Protein AF-A0A392QRT9-F1 (afdb_monomer_lite)

Foldseek 3Di:
DPPPDDPDDPVNVVVVVVVVVVLVCLLCVQQQVVQQVVQVVVVVVPDDPDDDDDDPPDPPPPRDDRRDGDLVSSLVSCVVPQCSCPDPSVVVSVVSVVVVVVD

InterPro domains:
  IPR024738 Transcriptional coactivator Hfi1/Transcriptional adapter 1 [PTHR21277] (2-102)

Organism: NCBI:txid97028

Structure (mmCIF, N/CA/C/O backbone):
data_AF-A0A392QRT9-F1
#
_entry.id   AF-A0A392QRT9-F1
#
loop_
_atom_site.group_PDB
_atom_site.id
_atom_site.type_symbol
_atom_site.label_atom_id
_atom_site.label_alt_id
_atom_site.label_comp_id
_atom_site.label_asym_id
_atom_site.label_entity_id
_atom_site.label_seq_id
_atom_site.pdbx_PDB_ins_code
_atom_site.Cartn_x
_atom_site.Cartn_y
_atom_site.Cartn_z
_atom_site.occupancy
_atom_site.B_iso_or_equiv
_atom_site.auth_seq_id
_atom_site.auth_comp_id
_atom_site.auth_asym_id
_atom_site.auth_atom_id
_atom_site.pdbx_PDB_mo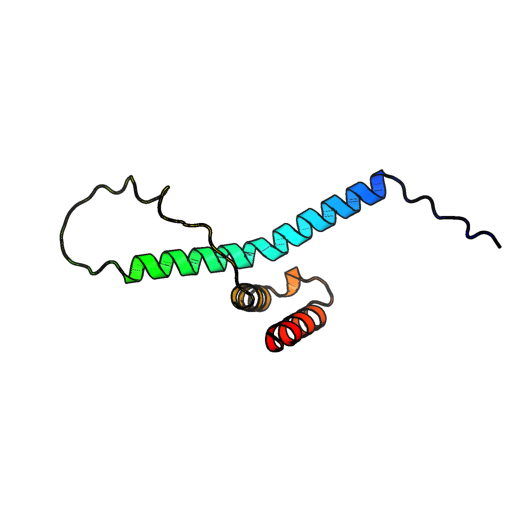del_num
ATOM 1 N N . MET A 1 1 ? 32.524 -14.916 -19.885 1.00 44.12 1 MET A N 1
ATOM 2 C CA . MET A 1 1 ? 31.274 -14.222 -20.248 1.00 44.12 1 MET A CA 1
ATOM 3 C C . MET A 1 1 ? 31.057 -13.153 -19.207 1.00 44.12 1 MET A C 1
ATOM 5 O O . MET A 1 1 ? 30.675 -13.460 -18.088 1.00 44.12 1 MET A O 1
ATOM 9 N N . GLU A 1 2 ? 31.439 -11.932 -19.546 1.00 48.25 2 GLU A N 1
ATOM 10 C CA . GLU A 1 2 ? 31.143 -10.747 -18.751 1.00 48.25 2 GLU A CA 1
ATOM 11 C C . GLU A 1 2 ? 29.641 -10.503 -18.909 1.00 48.25 2 GLU A C 1
ATOM 13 O O . GLU A 1 2 ? 29.139 -10.480 -20.033 1.00 48.25 2 GLU A O 1
ATOM 18 N N . THR A 1 3 ? 28.890 -10.432 -17.811 1.00 58.31 3 THR A N 1
ATOM 19 C CA . THR A 1 3 ? 27.495 -9.996 -17.880 1.00 58.31 3 THR A CA 1
ATOM 20 C C . THR A 1 3 ? 27.521 -8.569 -18.398 1.00 58.31 3 THR A C 1
ATOM 22 O O . THR A 1 3 ? 27.989 -7.675 -17.691 1.00 58.31 3 THR A O 1
ATOM 25 N N . GLU A 1 4 ? 27.076 -8.366 -19.633 1.00 53.00 4 GLU A N 1
ATOM 26 C CA . GLU A 1 4 ? 26.807 -7.048 -20.187 1.00 53.00 4 GLU A CA 1
ATOM 27 C C . GLU A 1 4 ? 25.802 -6.371 -19.250 1.00 53.00 4 GLU A C 1
ATOM 29 O O . GLU A 1 4 ? 24.609 -6.676 -19.233 1.00 53.00 4 GLU A O 1
ATOM 34 N N . GLY A 1 5 ? 26.329 -5.564 -18.328 1.00 62.75 5 GLY A N 1
ATOM 35 C CA . GLY A 1 5 ? 25.550 -4.954 -17.269 1.00 62.75 5 GLY A CA 1
ATOM 36 C C . GLY A 1 5 ? 24.584 -3.977 -17.906 1.00 62.75 5 GLY A C 1
ATOM 37 O O . GLY A 1 5 ? 25.010 -2.947 -18.430 1.00 62.75 5 GLY A O 1
ATOM 38 N N . PHE A 1 6 ? 23.291 -4.297 -17.872 1.00 66.75 6 PHE A N 1
ATOM 39 C CA . PHE A 1 6 ? 22.250 -3.372 -18.291 1.00 66.75 6 PHE A CA 1
ATOM 40 C C . PHE A 1 6 ? 22.417 -2.077 -17.489 1.00 66.75 6 PHE A C 1
ATOM 42 O O . PHE A 1 6 ? 22.197 -2.048 -16.275 1.00 66.75 6 PHE A O 1
ATOM 49 N N . LYS A 1 7 ? 22.872 -1.007 -18.149 1.00 75.94 7 LYS A N 1
ATOM 50 C CA . LYS A 1 7 ? 23.015 0.306 -17.521 1.00 75.94 7 LYS A CA 1
ATOM 51 C C . LYS A 1 7 ? 21.618 0.858 -17.275 1.00 75.94 7 LYS A C 1
ATOM 53 O O . LYS A 1 7 ? 21.020 1.474 -18.152 1.00 75.94 7 LYS A O 1
ATOM 58 N N . VAL A 1 8 ? 21.098 0.625 -16.075 1.00 80.62 8 VAL A N 1
ATOM 59 C CA . VAL A 1 8 ? 19.890 1.298 -15.596 1.00 80.62 8 VAL A CA 1
ATOM 60 C C . VAL A 1 8 ? 20.195 2.794 -15.543 1.00 80.62 8 VAL A C 1
ATOM 62 O O . VAL A 1 8 ? 21.148 3.218 -14.887 1.00 80.62 8 VAL A O 1
ATOM 65 N N . SER A 1 9 ? 19.423 3.596 -16.274 1.00 87.81 9 SER A N 1
ATOM 66 C CA . SER A 1 9 ? 19.594 5.047 -16.266 1.00 87.81 9 SER A CA 1
ATOM 67 C C . SER A 1 9 ? 19.199 5.631 -14.907 1.00 87.81 9 SER A C 1
ATOM 69 O O . SER A 1 9 ? 18.328 5.103 -14.210 1.00 87.81 9 SER A O 1
ATOM 71 N N . ALA A 1 10 ? 19.804 6.763 -14.541 1.00 88.88 10 ALA A N 1
ATOM 72 C CA . ALA A 1 10 ? 19.404 7.504 -13.344 1.00 88.88 10 ALA A CA 1
ATOM 73 C C . ALA A 1 10 ? 17.914 7.903 -13.389 1.00 88.88 10 ALA A C 1
ATOM 75 O O . ALA A 1 10 ? 17.231 7.876 -12.364 1.00 88.88 10 ALA A O 1
ATOM 76 N N . ASP A 1 11 ? 17.392 8.186 -14.585 1.00 93.50 11 ASP A N 1
ATOM 77 C CA . ASP A 1 11 ? 15.983 8.520 -14.796 1.00 93.50 11 ASP A CA 1
ATOM 78 C C . ASP A 1 11 ? 15.050 7.355 -14.445 1.00 93.50 11 ASP A C 1
ATOM 80 O O . ASP A 1 11 ? 14.032 7.566 -13.785 1.00 93.50 11 ASP A O 1
ATOM 84 N N . ALA A 1 12 ? 15.408 6.119 -14.813 1.00 92.50 12 ALA A N 1
ATOM 85 C CA . ALA A 1 12 ? 14.615 4.933 -14.486 1.00 92.50 12 ALA A CA 1
ATOM 86 C C . ALA A 1 12 ? 14.526 4.711 -12.967 1.00 92.50 12 ALA A C 1
ATOM 88 O O . ALA A 1 12 ? 13.443 4.451 -12.437 1.00 92.50 12 ALA A O 1
ATOM 89 N N . VAL A 1 13 ? 15.643 4.888 -12.252 1.00 93.06 13 VAL A N 1
ATOM 90 C CA . VAL A 1 13 ? 15.679 4.808 -10.782 1.00 93.06 13 VAL A CA 1
ATOM 91 C C . VAL A 1 13 ? 14.800 5.889 -10.155 1.00 93.06 13 VAL A C 1
ATOM 93 O O . VAL A 1 13 ? 14.027 5.611 -9.238 1.00 93.06 13 VAL A 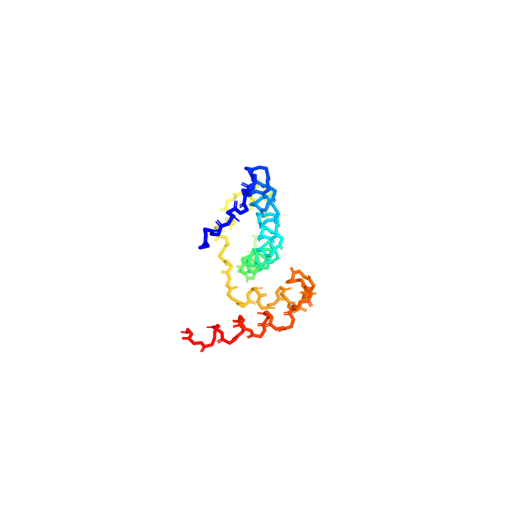O 1
ATOM 96 N N . ASN A 1 14 ? 14.873 7.122 -10.660 1.00 95.75 14 ASN A N 1
ATOM 97 C CA . ASN A 1 14 ? 14.066 8.225 -10.152 1.00 95.75 14 ASN A CA 1
ATOM 98 C C . ASN A 1 14 ? 12.561 7.988 -10.365 1.00 95.75 14 ASN A C 1
ATOM 100 O O . ASN A 1 14 ? 11.768 8.201 -9.448 1.00 95.75 14 ASN A O 1
ATOM 104 N N . VAL A 1 15 ? 12.156 7.508 -11.545 1.00 97.06 15 VAL A N 1
ATOM 105 C CA . VAL A 1 15 ? 10.754 7.154 -11.825 1.00 97.06 15 VAL A CA 1
ATOM 106 C C . VAL A 1 15 ? 10.268 6.066 -10.868 1.00 97.06 15 VAL A C 1
ATOM 108 O O . VAL A 1 15 ? 9.198 6.222 -10.279 1.00 97.06 15 VAL A O 1
ATOM 111 N N . LEU A 1 16 ? 11.062 5.015 -10.644 1.00 96.50 16 LEU A N 1
ATOM 112 C CA . LEU A 1 16 ? 10.711 3.939 -9.716 1.00 96.50 16 LEU A CA 1
ATOM 113 C C . LEU A 1 16 ? 10.555 4.446 -8.277 1.00 96.50 16 LEU A C 1
ATOM 115 O O . LEU A 1 16 ? 9.552 4.154 -7.629 1.00 96.50 16 LEU A O 1
ATOM 119 N N . ASN A 1 17 ? 11.503 5.248 -7.790 1.00 96.81 17 ASN A N 1
ATOM 120 C CA . ASN A 1 17 ? 11.444 5.819 -6.443 1.00 96.81 17 ASN A CA 1
ATOM 121 C C . ASN A 1 17 ? 10.210 6.709 -6.256 1.00 96.81 17 ASN A C 1
ATOM 123 O O . ASN A 1 17 ? 9.549 6.659 -5.217 1.00 96.81 17 ASN A O 1
ATOM 127 N N . ASN A 1 18 ? 9.859 7.492 -7.278 1.00 97.31 18 ASN A N 1
ATOM 128 C CA . ASN A 1 18 ? 8.659 8.320 -7.256 1.00 97.31 18 ASN A CA 1
ATOM 129 C C . ASN A 1 18 ? 7.382 7.474 -7.260 1.00 97.31 18 ASN A C 1
ATOM 131 O O . ASN A 1 18 ? 6.484 7.737 -6.457 1.00 97.31 18 ASN A O 1
ATOM 135 N N . ALA A 1 19 ? 7.311 6.441 -8.102 1.00 96.75 19 ALA A N 1
ATOM 136 C CA . ALA A 1 19 ? 6.187 5.510 -8.135 1.00 96.75 19 ALA A CA 1
ATOM 137 C C . ALA A 1 19 ? 6.008 4.798 -6.785 1.00 96.75 19 ALA A C 1
ATOM 139 O O . ALA A 1 19 ? 4.898 4.764 -6.252 1.00 96.75 19 ALA A O 1
ATOM 140 N N . LEU A 1 20 ? 7.100 4.322 -6.181 1.00 97.06 20 LEU A N 1
ATOM 141 C CA . LEU A 1 20 ? 7.093 3.689 -4.864 1.00 97.06 20 LEU A CA 1
ATOM 142 C C . LEU A 1 20 ? 6.629 4.656 -3.768 1.00 97.06 20 LEU A C 1
ATOM 144 O O . LEU A 1 20 ? 5.773 4.309 -2.960 1.00 97.06 20 LEU A O 1
ATOM 148 N N . ASN A 1 21 ? 7.130 5.892 -3.758 1.00 97.50 21 ASN A N 1
ATOM 149 C CA . ASN A 1 21 ? 6.697 6.922 -2.811 1.00 97.50 21 ASN A CA 1
ATOM 150 C C . ASN A 1 21 ? 5.191 7.209 -2.924 1.00 97.50 21 ASN A C 1
ATOM 152 O O . ASN A 1 21 ? 4.500 7.323 -1.912 1.00 97.50 21 ASN A O 1
ATOM 156 N N . VAL A 1 22 ? 4.665 7.309 -4.148 1.00 97.12 22 VAL A N 1
ATOM 157 C CA . VAL A 1 22 ? 3.225 7.489 -4.383 1.00 97.12 22 VAL A CA 1
ATOM 158 C C . VAL A 1 22 ? 2.441 6.266 -3.908 1.00 97.12 22 VAL A C 1
ATOM 160 O O . VAL A 1 22 ? 1.424 6.431 -3.233 1.00 97.12 22 VAL A O 1
ATOM 163 N N . TYR A 1 23 ? 2.915 5.057 -4.207 1.00 95.31 23 TYR A N 1
ATOM 164 C CA . TYR A 1 23 ? 2.292 3.808 -3.773 1.00 95.31 23 TYR A CA 1
ATOM 165 C C . TYR A 1 23 ? 2.208 3.716 -2.244 1.00 95.31 23 TYR A C 1
ATOM 167 O O . TYR A 1 23 ? 1.118 3.569 -1.694 1.00 95.31 23 TYR A O 1
ATOM 175 N N . LEU A 1 24 ? 3.325 3.914 -1.541 1.00 95.19 24 LEU A N 1
ATOM 176 C CA . LEU A 1 24 ? 3.379 3.850 -0.079 1.00 95.19 24 LEU A CA 1
ATOM 177 C C . LEU A 1 24 ? 2.485 4.910 0.576 1.00 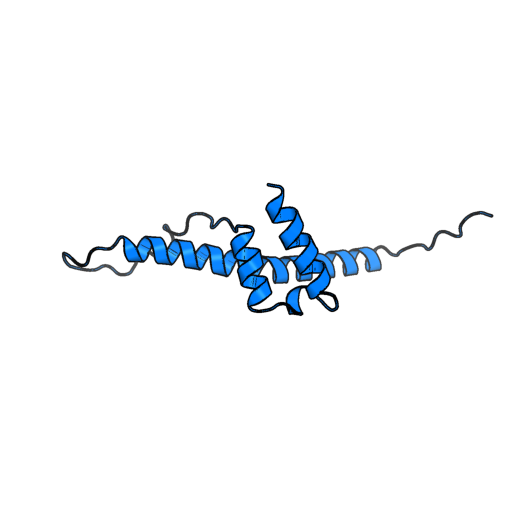95.19 24 LEU A C 1
ATOM 179 O O . LEU A 1 24 ? 1.771 4.612 1.531 1.00 95.19 24 LEU A O 1
ATOM 183 N N . LYS A 1 25 ? 2.446 6.135 0.036 1.00 95.88 25 LYS A N 1
ATOM 184 C CA . LYS A 1 25 ? 1.526 7.179 0.517 1.00 95.88 25 LYS A CA 1
ATOM 185 C C . LYS A 1 25 ? 0.063 6.771 0.368 1.00 95.88 25 LYS A C 1
ATOM 187 O O . LYS A 1 25 ? -0.725 7.005 1.283 1.00 95.88 25 LYS A O 1
ATOM 192 N N . ARG A 1 26 ? -0.304 6.166 -0.767 1.00 95.06 26 ARG A N 1
ATOM 193 C CA . ARG A 1 26 ? -1.664 5.657 -1.007 1.00 95.06 26 ARG A CA 1
ATOM 194 C C . ARG A 1 26 ? -2.012 4.504 -0.067 1.00 95.06 26 ARG A C 1
ATOM 196 O O . ARG A 1 26 ? -3.150 4.449 0.379 1.00 95.06 26 ARG A O 1
ATOM 203 N N . LEU A 1 27 ? -1.046 3.648 0.260 1.00 93.12 27 LEU A N 1
ATOM 204 C CA . LEU A 1 27 ? -1.226 2.505 1.154 1.00 93.12 27 LEU A CA 1
ATOM 205 C C . LEU A 1 27 ? -1.390 2.924 2.625 1.00 93.12 27 LEU A C 1
ATOM 207 O O . LEU A 1 27 ? -2.247 2.400 3.326 1.00 93.12 27 LEU A O 1
ATOM 211 N N . ILE A 1 28 ? -0.593 3.890 3.094 1.00 92.94 28 ILE A N 1
ATOM 212 C CA . ILE A 1 28 ? -0.553 4.305 4.509 1.00 92.94 28 ILE A CA 1
ATOM 213 C C . ILE A 1 28 ? -1.703 5.253 4.869 1.00 92.94 28 ILE A C 1
ATOM 215 O O . ILE A 1 28 ? -2.201 5.226 5.997 1.00 92.94 28 ILE A O 1
ATOM 219 N N . LYS A 1 29 ? -2.130 6.106 3.931 1.00 93.88 29 LYS A N 1
ATOM 220 C CA . LYS A 1 29 ? -3.144 7.139 4.184 1.00 93.88 29 LYS A CA 1
ATOM 221 C C . LYS A 1 29 ? -4.444 6.574 4.794 1.00 93.88 29 LYS A C 1
ATOM 223 O O . LYS A 1 29 ? -4.836 7.085 5.840 1.00 93.88 29 LYS A O 1
ATOM 228 N N . PRO A 1 30 ? -5.068 5.511 4.249 1.00 93.62 30 PRO A N 1
ATOM 229 C CA . PRO A 1 30 ? -6.260 4.909 4.850 1.00 93.62 30 PRO A CA 1
ATOM 230 C C . PRO A 1 30 ? -6.060 4.452 6.304 1.00 93.62 30 PRO A C 1
ATOM 232 O O . PRO A 1 30 ? -6.942 4.645 7.136 1.00 93.62 30 PRO A O 1
ATOM 235 N N . CYS A 1 31 ? -4.890 3.901 6.642 1.00 93.12 31 CYS A N 1
ATOM 236 C CA . CYS A 1 31 ? -4.578 3.456 8.003 1.00 93.12 31 CYS A CA 1
ATOM 237 C C . CYS A 1 31 ? -4.515 4.638 8.983 1.00 93.12 31 CYS A C 1
ATOM 239 O O . CYS A 1 31 ? -5.026 4.557 10.101 1.00 93.12 31 CYS A O 1
ATOM 241 N N . LEU A 1 32 ? -3.918 5.757 8.559 1.00 91.19 32 LEU A N 1
ATOM 242 C CA . LEU A 1 32 ? -3.853 6.986 9.354 1.00 91.19 32 LEU A CA 1
ATOM 243 C C . LEU A 1 32 ? -5.227 7.643 9.511 1.00 91.19 32 LEU A C 1
ATOM 245 O O . LEU A 1 32 ? -5.554 8.117 10.601 1.00 91.19 32 LEU A O 1
ATOM 249 N N . ASP A 1 33 ? -6.042 7.645 8.457 1.00 91.50 33 ASP A N 1
ATOM 250 C CA . ASP A 1 33 ? -7.406 8.182 8.482 1.00 91.50 33 ASP A CA 1
ATOM 251 C C . ASP A 1 33 ? -8.294 7.377 9.464 1.00 91.50 33 ASP A C 1
ATOM 253 O O . ASP A 1 33 ? -9.097 7.944 10.215 1.00 91.50 33 ASP A O 1
ATOM 257 N N . LEU A 1 34 ? -8.095 6.055 9.552 1.00 90.00 34 LEU A N 1
ATOM 258 C CA . LEU A 1 34 ? -8.748 5.199 10.551 1.00 90.00 34 LEU A CA 1
ATOM 259 C C . LEU A 1 34 ? -8.234 5.458 11.974 1.00 90.00 34 LEU A C 1
ATOM 261 O O . LEU A 1 34 ? -9.039 5.622 12.897 1.00 90.00 34 LEU A O 1
ATOM 265 N N . ALA A 1 35 ? -6.917 5.553 12.163 1.00 88.44 35 ALA A N 1
ATOM 266 C CA . ALA A 1 35 ? -6.310 5.806 13.470 1.00 88.44 35 ALA A CA 1
ATOM 267 C C . ALA A 1 35 ? -6.719 7.174 14.049 1.00 88.44 35 ALA A C 1
ATOM 269 O O . ALA A 1 35 ? -7.080 7.292 15.225 1.00 88.44 35 ALA A O 1
ATOM 270 N N . THR A 1 36 ? -6.738 8.212 13.211 1.00 85.44 36 THR A N 1
ATOM 271 C CA . THR A 1 36 ? -7.215 9.552 13.589 1.00 85.44 36 THR A CA 1
ATOM 272 C C . THR A 1 36 ? -8.703 9.540 13.929 1.00 85.44 36 THR A C 1
ATOM 274 O O . THR A 1 36 ? -9.094 10.090 14.961 1.00 85.44 36 THR A O 1
ATOM 277 N N . SER A 1 37 ? -9.530 8.840 13.150 1.00 81.19 37 SER A N 1
ATOM 278 C CA . SER A 1 37 ? -10.961 8.684 13.440 1.00 81.19 37 SER A CA 1
ATOM 279 C C . SER A 1 37 ? -11.222 7.996 14.787 1.00 81.19 37 SER A C 1
ATOM 281 O O . SER A 1 37 ? -12.120 8.403 15.528 1.00 81.19 37 SER A O 1
ATOM 283 N N . LYS A 1 38 ? -10.428 6.979 15.150 1.00 74.94 38 LYS A N 1
ATOM 284 C CA . LYS A 1 38 ? -10.503 6.305 16.461 1.00 74.94 38 LYS A CA 1
ATOM 285 C C . LYS A 1 38 ? -10.145 7.249 17.614 1.00 74.94 38 LYS A C 1
ATOM 287 O O . LYS A 1 38 ? -10.843 7.263 18.629 1.00 74.94 38 LYS A O 1
ATOM 292 N N . SER A 1 39 ? -9.104 8.064 17.443 1.00 66.75 39 SER A N 1
ATOM 293 C CA . SER A 1 39 ? -8.680 9.065 18.432 1.00 66.75 39 SER A CA 1
ATOM 294 C C . SER A 1 39 ? -9.771 10.114 18.694 1.00 66.75 39 SER A C 1
ATOM 296 O O . SER A 1 39 ? -10.130 10.374 19.844 1.00 66.75 39 SER A O 1
ATOM 298 N N . VAL A 1 40 ? -10.389 10.640 17.630 1.00 66.81 40 VAL A N 1
ATOM 299 C CA . VAL A 1 40 ? -11.476 11.632 17.725 1.00 66.81 40 VAL A CA 1
ATOM 300 C C . VAL A 1 40 ? -12.719 11.050 18.409 1.00 66.81 40 VAL A C 1
ATOM 302 O O . VAL A 1 40 ? -13.313 11.707 19.267 1.00 66.81 40 VAL A O 1
ATOM 305 N N . LYS A 1 41 ? -13.093 9.799 18.099 1.00 61.66 41 LYS A N 1
ATOM 306 C CA . LYS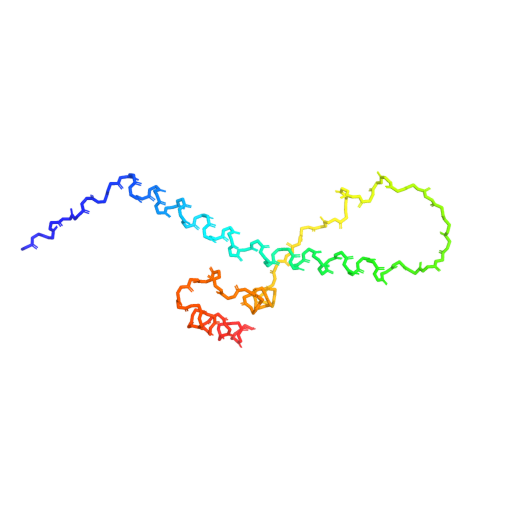 A 1 41 ? -14.221 9.118 18.761 1.00 61.66 41 LYS A CA 1
ATOM 307 C C . LYS A 1 41 ? -14.001 8.979 20.269 1.00 61.66 41 LYS A C 1
ATOM 309 O O . LYS A 1 41 ? -14.912 9.295 21.033 1.00 61.66 41 LYS A O 1
ATOM 314 N N . LYS A 1 42 ? -12.793 8.591 20.699 1.00 59.62 42 LYS A N 1
ATOM 315 C CA . LYS A 1 42 ? -12.439 8.440 22.122 1.00 59.62 42 LYS A CA 1
ATOM 316 C C . LYS A 1 42 ? -12.595 9.746 22.906 1.00 59.62 42 LYS A C 1
ATOM 318 O O . LYS A 1 42 ? -13.056 9.726 24.045 1.00 59.62 42 LYS A O 1
ATOM 323 N N . LEU A 1 43 ? -12.263 10.878 22.285 1.00 57.09 43 LEU A N 1
ATOM 324 C CA . LEU A 1 43 ? -12.473 12.194 22.881 1.00 57.09 43 LEU A CA 1
ATOM 325 C C . LEU A 1 43 ? -13.965 12.539 22.999 1.00 57.09 43 LEU A C 1
ATOM 327 O O . LEU A 1 43 ? -14.402 12.999 24.050 1.00 57.09 43 LEU A O 1
ATOM 331 N N . SER A 1 44 ? -14.760 12.286 21.954 1.00 56.84 44 SER A N 1
ATOM 332 C CA . SER A 1 44 ? -16.201 12.584 21.985 1.00 56.84 44 SER A CA 1
ATOM 333 C C . SER A 1 44 ? -16.967 11.764 23.028 1.00 56.84 44 SER A C 1
ATOM 335 O O . SER A 1 44 ? -17.890 12.287 23.644 1.00 56.84 44 SER A O 1
ATOM 337 N N . SER A 1 45 ? -16.550 10.520 23.297 1.00 54.12 45 SER A N 1
ATOM 338 C CA . SER A 1 45 ? -17.163 9.672 24.330 1.00 54.12 45 SER A CA 1
ATOM 339 C C . SER A 1 45 ? -16.843 10.101 25.765 1.00 54.12 45 SER A C 1
ATOM 341 O O . SER A 1 45 ? -17.474 9.609 26.695 1.00 54.12 45 SER A O 1
ATOM 343 N N . GLN A 1 46 ? -15.861 10.989 25.965 1.00 52.78 46 GLN A N 1
ATOM 344 C CA . GLN A 1 46 ? -15.479 11.488 27.290 1.00 52.78 46 GLN A CA 1
ATOM 345 C C . GLN A 1 46 ? -16.174 12.809 27.662 1.00 52.78 46 GLN A C 1
ATOM 347 O O . GLN A 1 46 ? -16.050 13.270 28.795 1.00 52.78 46 GLN A O 1
ATOM 352 N N . ILE A 1 47 ? -16.935 13.404 26.738 1.00 54.44 47 ILE A N 1
ATOM 353 C CA . ILE A 1 47 ? -17.761 14.580 27.011 1.00 54.44 47 ILE A CA 1
ATOM 354 C C . ILE A 1 47 ? -19.118 14.084 27.519 1.00 54.44 47 ILE A C 1
ATOM 356 O O . ILE A 1 47 ? -20.039 13.826 26.749 1.00 54.44 47 ILE A O 1
ATOM 360 N N . GLN A 1 48 ? -19.231 13.924 28.837 1.00 55.09 48 GLN A N 1
ATOM 361 C CA . GLN A 1 48 ? -20.534 13.845 29.501 1.00 55.09 48 GLN A CA 1
ATOM 362 C C . GLN A 1 48 ? -21.347 15.116 29.171 1.00 55.09 48 GLN A C 1
ATOM 364 O O . GLN A 1 48 ? -20.793 16.218 29.245 1.00 55.09 48 GLN A O 1
ATOM 369 N N . PRO A 1 49 ? -22.642 15.014 28.815 1.00 48.59 49 PRO A N 1
ATOM 370 C CA . PRO A 1 49 ? -23.480 16.172 28.540 1.00 48.59 49 PRO A CA 1
ATOM 371 C C . PRO A 1 49 ? -23.944 16.785 29.865 1.00 48.59 49 PRO A C 1
ATOM 373 O O . PRO A 1 49 ? -24.992 16.438 30.402 1.00 48.59 49 PRO A O 1
ATOM 376 N N . GLY A 1 50 ? -23.148 17.700 30.411 1.00 55.59 50 GLY A N 1
ATOM 377 C CA . GLY A 1 50 ? -23.511 18.452 31.606 1.00 55.59 50 GLY A CA 1
ATOM 378 C C . GLY A 1 50 ? -22.684 19.723 31.745 1.00 55.59 50 GLY A C 1
ATOM 379 O O . GLY A 1 50 ? -21.502 19.639 32.051 1.00 55.59 50 GLY A O 1
ATOM 380 N N . LEU A 1 51 ? -23.358 20.868 31.583 1.00 48.25 51 LEU A N 1
ATOM 381 C CA . LEU A 1 51 ? -22.934 22.255 31.846 1.00 48.25 51 LEU A CA 1
ATOM 382 C C . LEU A 1 51 ? -22.199 23.018 30.718 1.00 48.25 51 LEU A C 1
ATOM 384 O O . LEU A 1 51 ? -20.982 23.016 30.598 1.00 48.25 51 LEU A O 1
ATOM 388 N N . ASN A 1 52 ? -23.039 23.728 29.956 1.00 60.06 52 ASN A N 1
ATOM 389 C CA . ASN A 1 52 ? -22.993 25.153 29.597 1.00 60.06 52 ASN A CA 1
ATOM 390 C C . ASN A 1 52 ? -21.753 25.782 28.920 1.00 60.06 52 ASN A C 1
ATOM 392 O O . ASN A 1 52 ? -20.679 25.911 29.490 1.00 60.06 52 ASN A O 1
ATOM 396 N N . GLU A 1 53 ? -22.073 26.356 27.752 1.00 48.41 53 GLU A N 1
ATOM 397 C CA . GLU A 1 53 ? -21.535 27.573 27.122 1.00 48.41 53 GLU A CA 1
ATOM 398 C C . GLU A 1 53 ? -20.166 27.545 26.402 1.00 48.41 53 GLU A C 1
ATOM 400 O O . GLU A 1 53 ? -19.135 27.070 26.862 1.00 48.41 53 GLU A O 1
ATOM 405 N N . LEU A 1 54 ? -20.218 28.082 25.176 1.00 56.31 54 LEU A N 1
ATOM 406 C CA . LEU A 1 54 ? -19.180 28.199 24.143 1.00 56.31 54 LEU A CA 1
ATOM 407 C C . LEU A 1 54 ? -17.952 29.033 24.602 1.00 56.31 54 LEU A C 1
ATOM 409 O O . LEU A 1 54 ? -18.108 29.932 25.422 1.00 56.31 54 LEU A O 1
ATOM 413 N N . PRO A 1 55 ? -16.745 28.847 24.008 1.00 50.31 55 PRO A N 1
ATOM 414 C CA . PRO A 1 55 ? -16.502 29.200 22.605 1.00 50.31 55 PRO A CA 1
ATOM 415 C C . PRO A 1 55 ? -15.900 28.071 21.757 1.00 50.31 55 PRO A C 1
ATOM 417 O O . PRO A 1 55 ? -14.798 27.572 21.983 1.00 50.31 55 PRO A O 1
ATOM 420 N N . ARG A 1 56 ? -16.618 27.792 20.668 1.00 56.28 56 ARG A N 1
ATOM 421 C CA . ARG A 1 56 ? -16.378 26.895 19.522 1.00 56.28 56 ARG A CA 1
ATOM 422 C C . ARG A 1 56 ? -15.070 27.130 18.731 1.00 56.28 56 ARG A C 1
ATOM 424 O O . ARG A 1 56 ? -14.993 26.716 17.587 1.00 56.28 56 ARG A O 1
ATOM 431 N N . ASN A 1 57 ? -14.022 27.758 19.273 1.00 48.75 57 ASN A N 1
ATOM 432 C CA . ASN A 1 57 ? -12.914 28.237 18.423 1.00 48.75 57 ASN A CA 1
ATOM 433 C C . ASN A 1 57 ? -11.475 27.961 18.884 1.00 48.75 57 ASN A C 1
ATOM 435 O O . ASN A 1 57 ? -10.545 28.567 18.363 1.00 48.75 57 ASN A O 1
ATOM 439 N N . ARG A 1 58 ? -11.243 27.026 19.816 1.00 46.16 58 ARG A N 1
ATOM 440 C CA . ARG A 1 58 ? -9.865 26.630 20.201 1.00 46.16 58 ARG A CA 1
ATOM 441 C C . ARG A 1 58 ? -9.578 25.127 20.225 1.00 46.16 58 ARG A C 1
ATOM 443 O O . ARG A 1 58 ? -8.466 24.729 20.554 1.00 46.16 58 ARG A O 1
ATOM 450 N N . CYS A 1 59 ? -10.535 24.287 19.833 1.00 44.28 59 CYS A N 1
ATOM 451 C CA . CYS A 1 59 ? -10.394 22.828 19.941 1.00 44.28 59 CYS A CA 1
ATOM 452 C C . CYS A 1 59 ? -9.872 22.130 18.673 1.00 44.28 59 CYS A C 1
ATOM 454 O O . CYS A 1 59 ? -9.648 20.928 18.694 1.00 44.28 59 CYS A O 1
ATOM 456 N N . MET A 1 60 ? -9.665 22.856 17.569 1.00 40.69 60 MET A N 1
ATOM 457 C CA . MET A 1 60 ? -9.277 22.226 16.298 1.00 40.69 60 MET A CA 1
ATOM 458 C C . MET A 1 60 ? -7.767 21.998 16.154 1.00 40.69 60 MET A C 1
ATOM 460 O O . MET A 1 60 ? -7.364 21.098 15.431 1.00 40.69 60 MET A O 1
ATOM 464 N N . GLN A 1 61 ? -6.919 22.771 16.843 1.00 46.00 61 GLN A N 1
ATOM 465 C CA . GLN A 1 61 ? -5.472 22.755 16.567 1.00 46.00 61 GLN A CA 1
ATOM 466 C C . GLN A 1 61 ? -4.621 22.010 17.606 1.00 46.00 61 GLN A C 1
ATOM 468 O O . GLN A 1 61 ? -3.477 21.688 17.311 1.00 46.00 61 GLN A O 1
ATOM 473 N N . LYS A 1 62 ? -5.139 21.724 18.813 1.00 47.12 62 LYS A N 1
ATOM 474 C CA . LYS A 1 62 ? -4.302 21.244 19.935 1.00 47.12 62 LYS A CA 1
ATOM 475 C C . LYS A 1 62 ? -4.575 19.811 20.415 1.00 47.12 62 LYS A C 1
ATOM 477 O O . LYS A 1 62 ? -3.864 19.340 21.293 1.00 47.12 62 LYS A O 1
ATOM 482 N N . LEU A 1 63 ? -5.571 19.106 19.875 1.00 47.09 63 LEU A N 1
ATOM 483 C CA . LEU A 1 63 ? -6.057 17.870 20.513 1.00 47.09 63 LEU A CA 1
ATOM 484 C C . LEU A 1 63 ? -5.838 16.578 19.715 1.00 47.09 63 LEU A C 1
ATOM 486 O O . LEU A 1 63 ? -6.095 15.491 20.225 1.00 47.09 63 LEU A O 1
ATOM 490 N N . ILE A 1 64 ? -5.302 16.679 18.500 1.00 55.94 64 ILE A N 1
ATOM 491 C CA . ILE A 1 64 ? -4.850 15.518 17.733 1.00 55.94 64 ILE A CA 1
ATOM 492 C C . ILE A 1 64 ? -3.380 15.312 18.094 1.00 55.94 64 ILE A C 1
ATOM 494 O O . ILE A 1 64 ? -2.483 15.829 17.432 1.00 55.94 64 ILE A O 1
ATOM 498 N N . GLY A 1 65 ? -3.123 14.593 19.190 1.00 61.28 65 GLY A N 1
ATOM 499 C CA . GLY A 1 65 ? -1.811 13.965 19.359 1.00 61.28 65 GLY A CA 1
ATOM 500 C C . GLY A 1 65 ? -1.495 13.113 18.119 1.00 61.28 65 GLY A C 1
ATOM 501 O O . GLY A 1 65 ? -2.433 12.695 17.432 1.00 61.28 65 GLY A O 1
ATOM 502 N N . PRO A 1 66 ? -0.214 12.873 17.789 1.00 65.62 66 PRO A N 1
ATOM 503 C CA . PRO A 1 66 ? 0.145 12.108 16.600 1.00 65.62 66 PRO A CA 1
ATOM 504 C C . PRO A 1 66 ? -0.587 10.762 16.624 1.00 65.62 66 PRO A C 1
ATOM 506 O O . PRO A 1 66 ? -0.402 9.957 17.537 1.00 65.62 66 PRO A O 1
ATOM 509 N N . ALA A 1 67 ? -1.481 10.552 15.656 1.00 76.44 67 ALA A N 1
ATOM 510 C CA . ALA A 1 67 ? -2.189 9.292 15.529 1.00 76.44 67 ALA A CA 1
ATOM 511 C C . ALA A 1 67 ? -1.181 8.221 15.111 1.00 76.44 67 ALA A C 1
ATOM 513 O O . ALA A 1 67 ? -0.484 8.373 14.108 1.00 76.44 67 ALA A O 1
ATOM 514 N N . SER A 1 68 ? -1.100 7.151 15.894 1.00 83.50 68 SER A N 1
ATOM 515 C CA . SER A 1 68 ? -0.311 5.973 15.557 1.00 83.50 68 SER A CA 1
ATOM 516 C C . SER A 1 68 ? -1.232 4.962 14.886 1.00 83.50 68 SER A C 1
ATOM 518 O O . SER A 1 68 ? -2.269 4.608 15.447 1.00 83.50 68 SER A O 1
ATOM 520 N N . ALA A 1 69 ? -0.884 4.548 13.669 1.00 88.69 69 ALA A N 1
ATOM 521 C CA . ALA A 1 69 ? -1.586 3.475 12.981 1.00 88.69 69 ALA A CA 1
ATOM 522 C C . ALA A 1 69 ? -1.113 2.114 13.508 1.00 88.69 69 ALA A C 1
ATOM 524 O O . ALA A 1 69 ? 0.075 1.912 13.750 1.00 88.69 69 ALA A O 1
ATOM 525 N N . SER A 1 70 ? -2.051 1.183 13.651 1.00 89.00 70 SER A N 1
ATOM 526 C CA . SER A 1 70 ? -1.806 -0.204 14.049 1.00 89.00 70 SER A CA 1
ATOM 527 C C . SER A 1 70 ? -1.972 -1.171 12.876 1.00 89.00 70 SER A C 1
ATOM 529 O O . SER A 1 70 ? -2.584 -0.843 11.856 1.00 89.00 70 SER A O 1
ATOM 531 N N . ILE A 1 71 ? -1.506 -2.411 13.044 1.00 89.19 71 ILE A N 1
ATOM 532 C CA . ILE A 1 71 ? -1.739 -3.478 12.062 1.00 89.19 71 ILE A CA 1
ATOM 533 C C . ILE A 1 71 ? -3.236 -3.762 11.857 1.00 89.19 71 ILE A C 1
ATOM 535 O O . ILE A 1 71 ? -3.662 -4.102 10.758 1.00 89.19 71 ILE A O 1
ATOM 539 N N . SER A 1 72 ? -4.065 -3.545 12.881 1.00 88.69 72 SER A N 1
ATOM 540 C CA . SER A 1 72 ? -5.522 -3.663 12.778 1.00 88.69 72 SER A CA 1
ATOM 541 C C . SER A 1 72 ? -6.139 -2.544 11.934 1.00 88.69 72 SER A C 1
ATOM 543 O O . SER A 1 72 ? -7.117 -2.787 11.227 1.00 88.69 72 SER A O 1
ATOM 545 N N . ASP A 1 73 ? -5.577 -1.327 11.973 1.00 91.62 73 ASP A N 1
ATOM 546 C CA . ASP A 1 73 ? -5.976 -0.243 11.061 1.00 91.62 73 ASP A CA 1
ATOM 547 C C . ASP A 1 73 ? -5.636 -0.601 9.617 1.00 91.62 73 ASP A C 1
ATOM 549 O O . ASP A 1 73 ? -6.460 -0.393 8.731 1.00 91.62 73 ASP A O 1
ATOM 553 N N . PHE A 1 74 ? -4.465 -1.205 9.394 1.00 92.06 74 PHE A N 1
ATOM 554 C CA . PHE A 1 74 ? -4.095 -1.734 8.086 1.00 92.06 74 PHE A CA 1
ATOM 555 C C . PHE A 1 74 ? -5.065 -2.821 7.617 1.00 92.06 74 PHE A C 1
ATOM 557 O O . PHE A 1 74 ? -5.614 -2.697 6.526 1.00 92.06 74 PHE A O 1
ATOM 564 N N . LYS A 1 75 ? -5.347 -3.835 8.447 1.00 91.75 75 LYS A N 1
ATOM 565 C CA . LYS A 1 75 ? -6.297 -4.909 8.107 1.00 91.75 75 LYS A CA 1
ATOM 566 C C . LYS A 1 75 ? -7.661 -4.350 7.712 1.00 91.75 75 LYS A C 1
ATOM 568 O O . LYS A 1 75 ? -8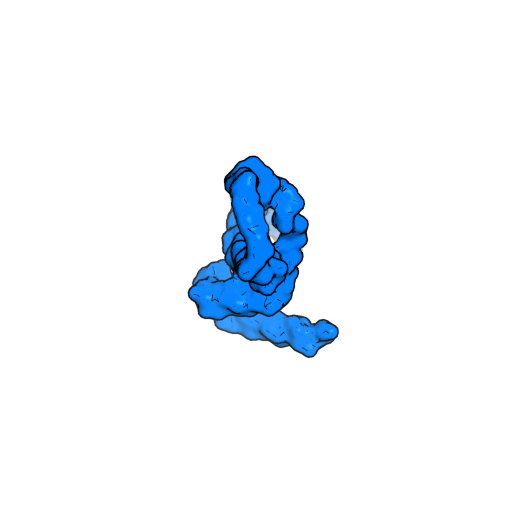.138 -4.624 6.617 1.00 91.75 75 LYS A O 1
ATOM 573 N N . THR A 1 76 ? -8.207 -3.464 8.542 1.00 92.88 76 THR A N 1
ATOM 574 C CA . THR A 1 76 ? -9.498 -2.812 8.278 1.00 92.88 76 THR A CA 1
ATOM 575 C C . THR A 1 76 ? -9.463 -2.005 6.976 1.00 92.88 76 THR A C 1
ATOM 577 O O . THR A 1 76 ? -10.392 -2.065 6.177 1.00 92.88 76 THR A O 1
ATOM 580 N N . ALA A 1 77 ? -8.396 -1.238 6.731 1.00 93.50 77 ALA A N 1
ATOM 581 C CA . ALA A 1 77 ? -8.266 -0.451 5.509 1.00 93.50 77 ALA A CA 1
ATOM 582 C C . ALA A 1 77 ? -8.216 -1.326 4.248 1.00 93.50 77 ALA A C 1
ATOM 584 O O . ALA A 1 77 ? -8.842 -0.984 3.244 1.00 93.50 77 ALA A O 1
ATOM 585 N N . MET A 1 78 ? -7.487 -2.442 4.299 1.00 93.75 78 MET A N 1
ATOM 586 C CA . MET A 1 78 ? -7.359 -3.361 3.168 1.00 93.75 78 MET A CA 1
ATOM 587 C C . MET A 1 78 ? -8.635 -4.176 2.938 1.00 93.75 78 MET A C 1
ATOM 589 O O . MET A 1 78 ? -8.961 -4.463 1.794 1.00 93.75 78 MET A O 1
ATOM 593 N N . GLU A 1 79 ? -9.405 -4.487 3.982 1.00 92.25 79 GLU A N 1
ATOM 594 C CA . GLU A 1 79 ? -10.737 -5.097 3.842 1.00 92.25 79 GLU A CA 1
ATOM 595 C C . GLU A 1 79 ? -11.736 -4.149 3.160 1.00 92.25 79 GLU A C 1
ATOM 597 O O . GLU A 1 79 ? -12.559 -4.585 2.357 1.00 92.25 79 GLU A O 1
ATOM 602 N N . LEU A 1 80 ? -11.652 -2.843 3.441 1.00 93.38 80 LEU A N 1
ATOM 603 C CA . LEU A 1 80 ? -12.522 -1.830 2.833 1.00 93.38 80 LEU A CA 1
ATOM 604 C C . LEU A 1 80 ? -12.155 -1.521 1.376 1.00 93.38 80 LEU A C 1
ATOM 606 O O . LEU A 1 80 ? -13.034 -1.193 0.579 1.00 93.38 80 LEU A O 1
ATOM 610 N N . ASN A 1 81 ? -10.868 -1.574 1.029 1.00 94.38 81 ASN A N 1
ATOM 611 C CA . ASN A 1 81 ? -10.404 -1.364 -0.338 1.00 94.38 81 ASN A CA 1
ATOM 612 C C . ASN A 1 81 ? -9.144 -2.192 -0.654 1.00 94.38 81 ASN A C 1
ATOM 614 O O . ASN A 1 81 ? -8.030 -1.655 -0.645 1.00 94.38 81 ASN A O 1
ATOM 618 N N . PRO A 1 82 ? -9.305 -3.474 -1.008 1.00 91.88 82 PRO A N 1
ATOM 619 C CA . PRO A 1 82 ? -8.173 -4.367 -1.240 1.00 91.88 82 PRO A CA 1
ATOM 620 C C . PRO A 1 82 ? -7.366 -4.015 -2.493 1.00 91.88 82 PRO A C 1
ATOM 622 O O . PRO A 1 82 ? -6.168 -4.279 -2.560 1.00 91.88 82 PRO A O 1
ATOM 625 N N . THR A 1 83 ? -7.990 -3.350 -3.471 1.00 91.75 83 THR A N 1
ATOM 626 C CA . THR A 1 83 ? -7.359 -3.000 -4.757 1.00 91.75 83 THR A CA 1
ATOM 627 C C . THR A 1 83 ? -6.138 -2.085 -4.616 1.00 91.75 83 THR A C 1
ATOM 629 O O . THR A 1 83 ? -5.314 -2.002 -5.525 1.00 91.75 83 THR A O 1
ATOM 632 N N . ILE A 1 84 ? -5.980 -1.418 -3.466 1.00 92.25 84 ILE A N 1
ATOM 633 C CA . ILE A 1 84 ? -4.808 -0.595 -3.148 1.00 92.25 84 ILE A CA 1
ATOM 634 C C . ILE A 1 84 ? -3.506 -1.409 -3.097 1.00 92.25 84 ILE A C 1
ATOM 636 O O . ILE A 1 84 ? -2.447 -0.839 -3.351 1.00 92.25 84 ILE A O 1
ATOM 640 N N . LEU A 1 85 ? -3.575 -2.713 -2.810 1.00 92.38 85 LEU A N 1
ATOM 641 C CA . LEU A 1 85 ? -2.416 -3.616 -2.766 1.00 92.38 85 LEU A CA 1
ATOM 642 C C . LEU A 1 85 ? -1.960 -4.092 -4.155 1.00 92.38 85 LEU A C 1
ATOM 644 O O . LEU A 1 85 ? -0.924 -4.743 -4.258 1.00 92.38 85 LEU A O 1
ATOM 648 N N . GLY A 1 86 ? -2.708 -3.768 -5.213 1.00 92.31 86 GLY A N 1
ATOM 649 C CA . GLY A 1 86 ? -2.399 -4.171 -6.582 1.00 92.31 86 GLY A CA 1
ATOM 650 C C . GLY A 1 86 ? -3.097 -5.459 -7.020 1.00 92.31 86 GLY A C 1
ATOM 651 O 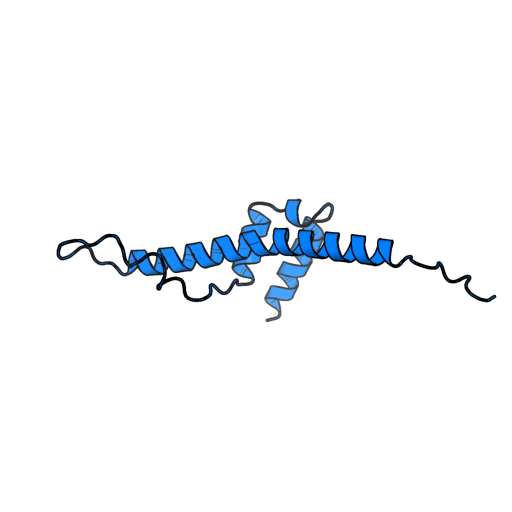O . GLY A 1 86 ? -4.110 -5.862 -6.454 1.00 92.31 86 GLY A O 1
ATOM 652 N N . GLU A 1 87 ? -2.573 -6.062 -8.086 1.00 91.81 87 GLU A N 1
ATOM 653 C CA . GLU A 1 87 ? -3.183 -7.200 -8.787 1.00 91.81 87 GLU A CA 1
ATOM 654 C C . GLU A 1 87 ? -3.321 -8.436 -7.883 1.00 91.81 87 GLU A C 1
ATOM 656 O O . GLU A 1 87 ? -4.421 -8.963 -7.728 1.00 91.81 87 GLU A O 1
ATOM 661 N N . ASP A 1 88 ? -2.255 -8.799 -7.166 1.00 94.00 88 ASP A N 1
ATOM 662 C CA . ASP A 1 88 ? -2.207 -9.960 -6.265 1.00 94.00 88 ASP A CA 1
ATOM 663 C C . ASP A 1 88 ? -2.580 -9.616 -4.814 1.00 94.00 88 ASP A C 1
ATOM 665 O O . ASP A 1 88 ? -2.039 -10.176 -3.851 1.00 94.00 88 ASP A O 1
ATOM 669 N N . TRP A 1 89 ? -3.501 -8.666 -4.625 1.00 93.00 89 TRP A N 1
ATOM 670 C CA . TRP A 1 89 ? -3.842 -8.144 -3.300 1.00 93.00 89 TRP A CA 1
ATOM 671 C C . TRP A 1 89 ? -4.189 -9.240 -2.289 1.00 93.00 89 TRP A C 1
ATOM 673 O O . TRP A 1 89 ? -3.813 -9.119 -1.127 1.00 93.00 89 TRP A O 1
ATOM 683 N N . SER A 1 90 ? -4.867 -10.315 -2.707 1.00 90.75 90 SER A N 1
ATOM 684 C CA . SER A 1 90 ? -5.288 -11.391 -1.804 1.00 90.75 90 SER A CA 1
ATOM 685 C C . SER A 1 90 ? -4.086 -12.114 -1.195 1.00 90.75 90 SER A C 1
ATOM 687 O O . SER A 1 90 ? -4.042 -12.316 0.017 1.00 90.75 90 SER A O 1
ATOM 689 N N . LEU A 1 91 ? -3.071 -12.415 -2.011 1.00 91.94 91 LEU A N 1
ATOM 690 C CA . LEU A 1 91 ? -1.836 -13.063 -1.568 1.00 91.94 91 LEU A CA 1
ATOM 691 C C . LEU A 1 91 ? -1.000 -12.127 -0.685 1.00 91.94 91 LEU A C 1
ATOM 693 O O . LEU A 1 91 ? -0.444 -12.538 0.334 1.00 91.94 91 LEU A O 1
ATOM 697 N N . HIS A 1 92 ? -0.901 -10.851 -1.067 1.00 89.44 92 HIS A N 1
ATOM 698 C CA . HIS A 1 92 ? -0.193 -9.850 -0.269 1.00 89.44 92 HIS A CA 1
ATOM 699 C C . HIS A 1 92 ? -0.856 -9.641 1.093 1.00 89.44 92 HIS A C 1
ATOM 701 O O . HIS A 1 92 ? -0.164 -9.545 2.107 1.00 89.44 92 HIS A O 1
ATOM 707 N N . PHE A 1 93 ? -2.187 -9.618 1.125 1.00 90.25 93 PHE A N 1
ATOM 708 C CA . PHE A 1 93 ? -2.957 -9.454 2.346 1.00 90.25 93 PHE A CA 1
ATOM 709 C C . PHE A 1 93 ? -2.809 -10.654 3.287 1.00 90.25 93 PHE A C 1
ATOM 711 O O . PHE A 1 93 ? -2.575 -10.463 4.480 1.00 90.25 93 PHE A O 1
ATOM 718 N N . GLU A 1 94 ? -2.854 -11.879 2.757 1.00 89.94 94 GLU A N 1
ATOM 719 C CA . GLU A 1 94 ? -2.639 -13.106 3.532 1.00 89.94 94 GLU A CA 1
ATOM 720 C C . GLU A 1 94 ? -1.284 -13.095 4.254 1.00 89.94 94 GLU A C 1
ATOM 722 O O . GLU A 1 94 ? -1.222 -13.320 5.464 1.00 89.94 94 GLU A O 1
ATOM 727 N N . ARG A 1 95 ? -0.204 -12.739 3.545 1.00 86.88 95 ARG A N 1
ATOM 728 C CA . ARG A 1 95 ? 1.146 -12.654 4.126 1.00 86.88 95 ARG A CA 1
ATOM 729 C C . ARG A 1 95 ? 1.222 -11.664 5.281 1.00 86.88 95 ARG A C 1
ATOM 731 O O . ARG A 1 95 ? 1.824 -11.967 6.306 1.00 86.88 95 ARG A O 1
ATOM 738 N N . VAL A 1 96 ? 0.607 -10.491 5.133 1.00 84.56 96 VAL A N 1
ATOM 739 C CA . VAL A 1 96 ? 0.591 -9.484 6.203 1.00 84.56 96 VAL A CA 1
ATOM 740 C C . VAL A 1 96 ? -0.222 -9.973 7.401 1.00 84.56 96 VAL A C 1
ATOM 742 O O . VAL A 1 96 ? 0.188 -9.785 8.545 1.00 84.56 96 VAL A O 1
ATOM 745 N N . CYS A 1 97 ? -1.358 -10.627 7.160 1.00 82.50 97 CYS A N 1
ATOM 746 C CA . CYS A 1 97 ? -2.184 -11.188 8.224 1.00 82.50 97 CYS A CA 1
ATOM 747 C C . CYS A 1 97 ? -1.469 -12.286 9.014 1.00 82.50 97 CYS A C 1
ATOM 749 O O . CYS A 1 97 ? -1.619 -12.308 10.236 1.00 82.50 97 CYS A O 1
ATOM 751 N N . PHE A 1 98 ? -0.688 -13.129 8.336 1.00 81.06 98 PHE A N 1
ATOM 752 C CA . PHE A 1 98 ? 0.134 -14.166 8.953 1.00 81.06 98 PHE A CA 1
ATOM 753 C C . PHE A 1 98 ? 1.257 -13.567 9.813 1.00 81.06 98 PHE A C 1
ATOM 755 O O . PHE A 1 98 ? 1.364 -13.893 10.992 1.00 81.06 98 PHE A O 1
ATOM 762 N N . LEU A 1 99 ? 2.022 -12.611 9.274 1.00 75.25 99 LEU A N 1
ATOM 763 C CA . LEU A 1 99 ? 3.104 -11.937 10.010 1.00 75.25 99 LEU A CA 1
ATOM 764 C C . LEU A 1 99 ? 2.602 -11.226 11.274 1.00 75.25 99 LEU A C 1
ATOM 766 O O . LEU A 1 99 ? 3.268 -11.230 12.299 1.00 75.25 99 LEU A O 1
ATOM 770 N N . ALA A 1 100 ? 1.397 -10.662 11.221 1.00 69.69 100 ALA A N 1
ATOM 771 C CA . ALA A 1 100 ? 0.768 -9.992 12.355 1.00 69.69 100 ALA A CA 1
ATOM 772 C C . ALA A 1 100 ? 0.312 -10.933 13.487 1.00 69.69 100 ALA A C 1
ATOM 774 O O . ALA A 1 100 ? -0.200 -10.443 14.489 1.00 69.69 100 ALA A O 1
ATOM 775 N N . SER A 1 101 ? 0.375 -12.254 13.294 1.00 63.00 101 SER A N 1
ATOM 776 C CA . SER A 1 101 ? -0.001 -13.253 14.305 1.00 63.00 101 SER A CA 1
ATOM 777 C C . SER A 1 101 ? 1.191 -13.875 15.036 1.00 63.00 101 SER A C 1
ATOM 779 O O . SER A 1 101 ? 0.978 -14.594 16.008 1.00 63.00 101 SER A O 1
ATOM 781 N N . GLU A 1 102 ? 2.420 -13.585 14.593 1.00 58.22 102 GLU A N 1
ATOM 782 C CA . GLU A 1 102 ? 3.666 -14.017 15.249 1.00 58.22 102 GLU A CA 1
ATOM 783 C C . GLU A 1 102 ? 4.265 -12.954 16.196 1.00 58.22 102 GLU A C 1
ATOM 785 O O . GLU A 1 102 ? 5.320 -13.190 16.785 1.00 58.22 102 GLU A O 1
ATOM 790 N N . GLU A 1 103 ? 3.598 -11.806 16.356 1.00 46.91 103 GLU A N 1
ATOM 791 C CA . GLU A 1 103 ? 3.936 -10.738 17.316 1.00 46.91 103 GLU A CA 1
ATOM 792 C C . GLU A 1 103 ? 3.028 -10.792 18.552 1.00 46.91 103 GLU A C 1
ATOM 794 O O . GLU A 1 103 ? 3.558 -10.648 19.678 1.00 46.91 103 GLU A O 1
#

pLDDT: mean 77.39, std 18.36, range [40.69, 97.5]

Radius of gyration: 21.46 Å; chains: 1; bounding box: 55×43×52 Å

Sequence (103 aa):
METEGFKVSADAVNVLNNALNVYLKRLIKPCLDLATSKSVKKLSSQIQPGLNELPRNRCMQKLIGPASASISDFKTAMELNPTILGEDWSLHFERVCFLASEE

Secondary structure (DSSP, 8-state):
---------HHHHHHHHHHHHHHHHHHHHHHHHHHHHHHHHHHHTT--S------TTSSSSSS---PPP-HHHHHHHHHH-GGGG-TTHHHHHHHHHHHTT--